Protein AF-A0A9D2NVP9-F1 (afdb_monomer_lite)

Sequence (31 aa):
SAIRFSTLEAICETLDCQPGDILEYRRDEKK

pLDDT: mean 88.69, std 10.01, range [60.31, 97.38]

InterPro domains:
  IPR001387 Cro/C1-type, helix-turn-helix domain [PF13443] (2-26)

Radius of gyration: 12.11 Å; chains: 1; bounding box: 23×11×34 Å

Organism: NCBI:txid2838669

Secondary structure (DSSP, 8-state):
----HHHHHHHHHHHT--TTTT---------

Foldseek 3Di:
DDDDPVVLVVVCVVVVHDSVVPDDDDDPPPD

Structure (mmCIF, N/CA/C/O backbone):
data_AF-A0A9D2NVP9-F1
#
_entry.id   AF-A0A9D2NVP9-F1
#
loop_
_atom_site.group_PDB
_atom_site.id
_atom_site.type_symbol
_atom_site.label_atom_id
_atom_site.label_alt_id
_atom_site.label_comp_id
_atom_site.label_asym_id
_atom_site.label_entity_id
_atom_site.label_seq_id
_atom_site.pdbx_PDB_ins_code
_atom_site.Cartn_x
_atom_site.Cartn_y
_atom_site.Cartn_z
_atom_site.occupancy
_atom_site.B_iso_or_equiv
_atom_site.auth_seq_id
_atom_site.auth_comp_id
_atom_site.auth_asym_id
_atom_site.auth_atom_id
_atom_site.pdbx_PDB_model_num
ATOM 1 N N . SER A 1 1 ? 7.259 -2.711 15.172 1.00 63.16 1 SER A N 1
ATOM 2 C CA . SER A 1 1 ? 7.677 -3.106 13.812 1.00 63.16 1 SER A CA 1
ATOM 3 C C . SER A 1 1 ? 7.161 -2.086 12.818 1.00 63.16 1 SER A C 1
ATOM 5 O O . SER A 1 1 ? 6.042 -1.631 13.004 1.00 63.16 1 SER A O 1
ATOM 7 N N . ALA A 1 2 ? 7.957 -1.700 11.820 1.00 78.50 2 ALA A N 1
ATOM 8 C CA . ALA A 1 2 ? 7.553 -0.788 10.746 1.00 78.50 2 ALA A CA 1
ATOM 9 C C . ALA A 1 2 ? 7.607 -1.531 9.402 1.00 78.50 2 ALA A C 1
ATOM 11 O O . ALA A 1 2 ? 8.494 -2.362 9.201 1.00 78.50 2 ALA A O 1
ATOM 12 N N . ILE A 1 3 ? 6.659 -1.251 8.508 1.00 86.62 3 ILE A N 1
ATOM 13 C CA . ILE A 1 3 ? 6.604 -1.822 7.155 1.00 86.62 3 ILE A CA 1
ATOM 14 C C . ILE A 1 3 ? 7.405 -0.916 6.209 1.00 86.62 3 ILE A C 1
ATOM 16 O O . ILE A 1 3 ? 7.402 0.305 6.368 1.00 86.62 3 ILE A O 1
ATOM 20 N N . ARG A 1 4 ? 8.114 -1.500 5.233 1.00 93.31 4 ARG A N 1
ATOM 21 C CA . ARG A 1 4 ? 8.808 -0.728 4.189 1.00 93.31 4 ARG A CA 1
ATOM 22 C C . ARG A 1 4 ? 7.796 -0.159 3.202 1.00 93.31 4 ARG A C 1
ATOM 24 O O . ARG A 1 4 ? 6.934 -0.895 2.729 1.00 93.31 4 ARG A O 1
ATOM 31 N N . PHE A 1 5 ? 7.962 1.108 2.829 1.00 91.31 5 PHE A N 1
ATOM 32 C CA . PHE A 1 5 ? 7.067 1.768 1.876 1.00 91.31 5 PHE A CA 1
ATOM 33 C C . PHE A 1 5 ? 6.991 1.027 0.532 1.00 91.31 5 PHE A C 1
ATOM 35 O O . PHE A 1 5 ? 5.899 0.766 0.047 1.00 91.31 5 PHE A O 1
ATOM 42 N N . SER A 1 6 ? 8.126 0.550 0.014 1.00 94.19 6 SER A N 1
ATOM 43 C CA . SER A 1 6 ? 8.175 -0.217 -1.239 1.00 94.19 6 SER A CA 1
ATOM 44 C C . SER A 1 6 ? 7.389 -1.531 -1.201 1.00 94.19 6 SER A C 1
ATOM 46 O O . SER A 1 6 ? 6.886 -1.990 -2.219 1.00 94.19 6 SER A O 1
ATOM 48 N N . THR A 1 7 ? 7.267 -2.156 -0.028 1.00 94.94 7 THR A N 1
ATOM 49 C CA . THR A 1 7 ? 6.426 -3.347 0.137 1.00 94.94 7 THR A CA 1
ATOM 50 C C . THR A 1 7 ? 4.947 -2.978 0.095 1.00 94.94 7 THR A C 1
ATOM 52 O O . THR A 1 7 ? 4.154 -3.719 -0.474 1.00 94.94 7 THR A O 1
ATOM 55 N N . LEU A 1 8 ? 4.583 -1.834 0.677 1.00 94.50 8 LEU A N 1
ATOM 56 C CA . LEU A 1 8 ? 3.217 -1.322 0.660 1.00 94.50 8 LEU A CA 1
ATOM 57 C C . LEU A 1 8 ? 2.786 -0.932 -0.764 1.00 94.50 8 LEU A C 1
ATOM 59 O O . LEU A 1 8 ? 1.685 -1.277 -1.176 1.00 94.50 8 LEU A O 1
ATOM 63 N N . GLU A 1 9 ? 3.676 -0.307 -1.541 1.00 95.12 9 GLU A N 1
ATOM 64 C CA . GLU A 1 9 ? 3.426 0.041 -2.950 1.00 95.12 9 GLU A CA 1
ATOM 65 C C . GLU A 1 9 ? 3.164 -1.184 -3.832 1.00 95.12 9 GLU A C 1
ATOM 67 O O . GLU A 1 9 ? 2.207 -1.184 -4.599 1.00 95.12 9 GLU A O 1
ATOM 72 N N . ALA A 1 10 ? 3.953 -2.254 -3.685 1.00 96.56 10 ALA A N 1
ATOM 73 C CA . ALA A 1 10 ? 3.762 -3.478 -4.470 1.00 96.56 10 ALA A CA 1
ATOM 74 C C . ALA A 1 10 ? 2.395 -4.147 -4.212 1.00 96.56 10 ALA A C 1
ATOM 76 O O . ALA A 1 10 ? 1.797 -4.744 -5.108 1.00 96.56 10 ALA A O 1
ATOM 77 N N . ILE A 1 11 ? 1.882 -4.038 -2.982 1.00 95.50 11 ILE A N 1
ATOM 78 C CA . ILE A 1 11 ? 0.535 -4.509 -2.632 1.00 95.50 11 ILE A CA 1
ATOM 79 C C . ILE A 1 11 ? -0.516 -3.648 -3.342 1.00 95.50 11 ILE A C 1
ATOM 81 O O . ILE A 1 11 ? -1.430 -4.184 -3.967 1.00 95.50 11 ILE A O 1
ATOM 85 N N . CYS A 1 12 ? -0.361 -2.327 -3.276 1.00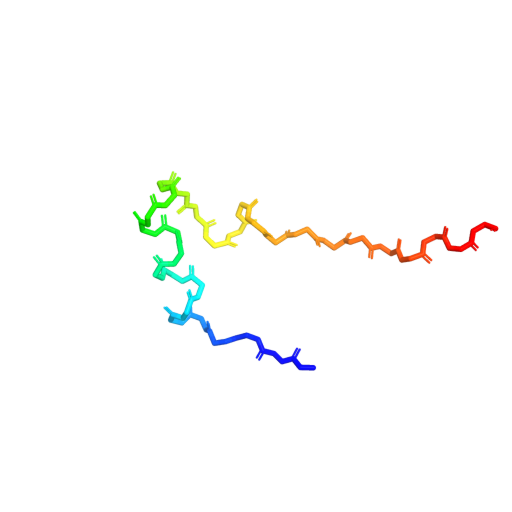 95.94 12 CYS A N 1
ATOM 86 C CA . CYS A 1 12 ? -1.257 -1.361 -3.902 1.00 95.94 12 CYS A CA 1
ATOM 87 C C . CYS A 1 12 ? -1.337 -1.501 -5.428 1.00 95.94 12 CYS A C 1
ATOM 89 O O . CYS A 1 12 ? -2.429 -1.414 -5.981 1.00 95.94 12 CYS A O 1
ATOM 91 N N . GLU A 1 13 ? -0.221 -1.809 -6.095 1.00 97.06 13 GLU A N 1
ATOM 92 C CA . GLU A 1 13 ? -0.180 -2.089 -7.539 1.00 97.06 13 GLU A CA 1
ATOM 93 C C . GLU A 1 13 ? -1.059 -3.290 -7.923 1.00 97.06 13 GLU A C 1
ATOM 95 O O . GLU A 1 13 ? -1.723 -3.281 -8.955 1.00 97.06 13 GLU A O 1
ATOM 100 N N . THR A 1 14 ? -1.105 -4.318 -7.071 1.00 97.38 14 THR A N 1
ATOM 101 C CA . THR A 1 14 ? -1.904 -5.528 -7.323 1.00 97.38 14 THR A CA 1
ATOM 102 C C . THR A 1 14 ? -3.388 -5.319 -7.017 1.00 97.38 14 THR A C 1
ATOM 104 O O . THR A 1 14 ? -4.245 -5.948 -7.635 1.00 97.38 14 THR A O 1
ATOM 107 N N . LEU A 1 15 ? -3.694 -4.475 -6.031 1.00 96.81 15 LEU A N 1
ATOM 108 C CA . LEU A 1 15 ? -5.051 -4.257 -5.528 1.00 96.81 15 LEU A CA 1
ATOM 109 C C . LEU A 1 15 ? -5.750 -3.036 -6.141 1.00 96.81 15 LEU A C 1
ATOM 111 O O . LEU A 1 15 ? -6.894 -2.777 -5.777 1.00 96.81 15 LEU A O 1
ATOM 115 N N . ASP A 1 16 ? -5.080 -2.315 -7.043 1.00 96.81 16 ASP A N 1
ATOM 116 C CA . ASP A 1 16 ? -5.558 -1.062 -7.643 1.00 96.81 16 ASP A CA 1
ATOM 117 C C . ASP A 1 16 ? -6.015 -0.047 -6.577 1.00 96.81 16 ASP A C 1
ATOM 119 O O . ASP A 1 16 ? -7.124 0.487 -6.603 1.00 96.81 16 ASP A O 1
ATOM 123 N N . CYS A 1 17 ? -5.162 0.173 -5.572 1.00 96.00 17 CYS A N 1
ATOM 124 C CA . CYS A 1 17 ? -5.432 1.089 -4.463 1.00 96.00 17 CYS A CA 1
ATOM 125 C C . CYS A 1 17 ? -4.226 1.977 -4.138 1.00 96.00 17 CYS A C 1
ATOM 127 O O . CYS A 1 17 ? -3.149 1.842 -4.717 1.00 96.00 17 CYS A O 1
ATOM 129 N N . GLN A 1 18 ? -4.393 2.905 -3.199 1.00 93.88 18 GLN A N 1
ATOM 130 C CA . GLN A 1 18 ? -3.324 3.743 -2.668 1.00 93.88 18 GLN A CA 1
ATOM 131 C C . GLN A 1 18 ? -2.829 3.223 -1.308 1.00 93.88 18 GLN A C 1
ATOM 133 O O . GLN A 1 18 ? -3.598 2.626 -0.554 1.00 93.88 18 GLN A O 1
ATOM 138 N N . PRO A 1 19 ? -1.569 3.505 -0.916 1.00 93.25 19 PRO A N 1
ATOM 139 C CA . PRO A 1 19 ? -1.022 3.072 0.374 1.00 93.25 19 PRO A CA 1
ATOM 140 C C . PRO A 1 19 ? -1.859 3.496 1.585 1.00 93.25 19 PRO A C 1
ATOM 142 O O . PRO A 1 19 ? -1.891 2.795 2.592 1.00 93.25 19 PRO A O 1
ATOM 145 N N . GLY A 1 20 ? -2.538 4.642 1.488 1.00 91.69 20 GLY A N 1
ATOM 146 C CA . GLY A 1 20 ? -3.439 5.134 2.527 1.00 91.69 20 GLY A CA 1
ATOM 147 C C . GLY A 1 20 ? -4.712 4.303 2.685 1.00 91.69 20 GLY A C 1
ATOM 148 O O . GLY A 1 20 ? -5.216 4.206 3.799 1.00 91.69 20 GLY A O 1
ATOM 149 N N . ASP A 1 21 ? -5.191 3.656 1.619 1.00 93.69 21 ASP A N 1
ATOM 150 C CA . ASP A 1 21 ? -6.473 2.937 1.611 1.00 93.69 21 ASP A CA 1
ATOM 151 C C . ASP A 1 21 ? -6.458 1.688 2.503 1.00 93.69 21 ASP A C 1
ATOM 153 O O . ASP A 1 21 ? -7.496 1.254 2.995 1.00 93.69 21 ASP A O 1
ATOM 157 N N . ILE A 1 22 ? -5.277 1.112 2.740 1.00 91.12 22 ILE A N 1
ATOM 158 C CA . ILE A 1 22 ? -5.092 -0.104 3.549 1.00 91.12 22 ILE A CA 1
ATOM 159 C C . ILE A 1 22 ? -4.614 0.179 4.978 1.00 91.12 22 ILE A C 1
ATOM 161 O O . ILE A 1 22 ? -4.506 -0.741 5.792 1.00 91.12 22 ILE A O 1
ATOM 165 N N . LEU A 1 23 ? -4.313 1.438 5.305 1.00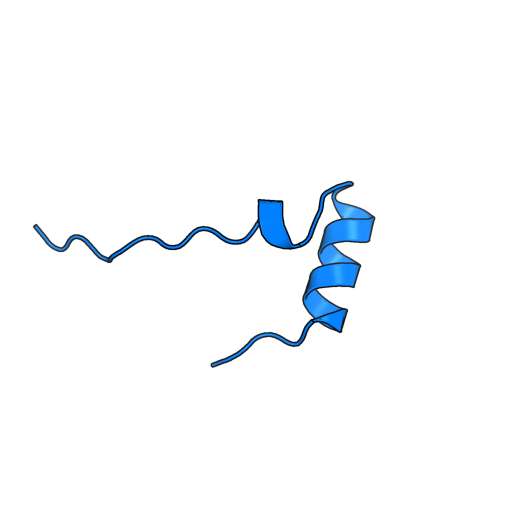 90.81 23 LEU A N 1
ATOM 166 C CA . LEU A 1 23 ? -3.846 1.833 6.629 1.00 90.81 23 LEU A CA 1
ATOM 167 C C . LEU A 1 23 ? -5.033 2.237 7.507 1.00 90.81 23 LEU A C 1
ATOM 169 O O . LEU A 1 23 ? -5.478 3.380 7.500 1.00 90.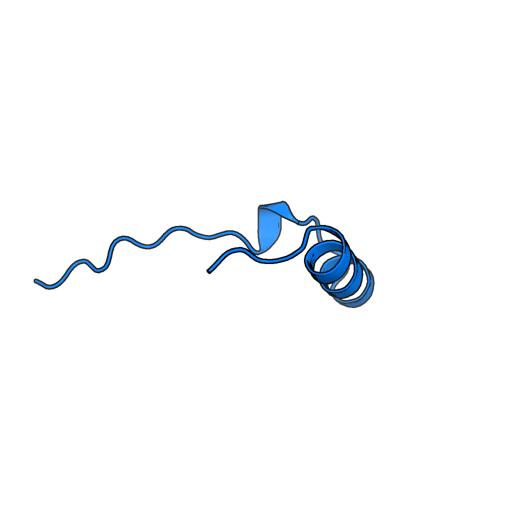81 23 LEU A O 1
ATOM 173 N N . GLU A 1 24 ? -5.500 1.302 8.330 1.00 89.12 24 GLU A N 1
ATOM 174 C CA . GLU A 1 24 ? -6.500 1.565 9.364 1.00 89.12 24 GLU A CA 1
ATOM 175 C C . GLU A 1 24 ? -5.873 1.423 10.757 1.00 89.12 24 GLU A C 1
ATOM 177 O O . GLU A 1 24 ? -5.325 0.380 11.118 1.00 89.12 24 GLU A O 1
ATOM 182 N N . TYR A 1 25 ? -5.966 2.473 11.574 1.00 86.62 25 TYR A N 1
ATOM 183 C CA . TYR A 1 25 ? -5.599 2.394 12.985 1.00 86.62 25 TYR A CA 1
ATOM 184 C C . TYR A 1 25 ? -6.829 2.046 13.822 1.00 86.62 25 TYR A C 1
ATOM 186 O O . TYR A 1 25 ? -7.687 2.896 14.064 1.00 86.62 25 TYR A O 1
ATOM 194 N N . ARG A 1 26 ? -6.891 0.809 14.320 1.00 86.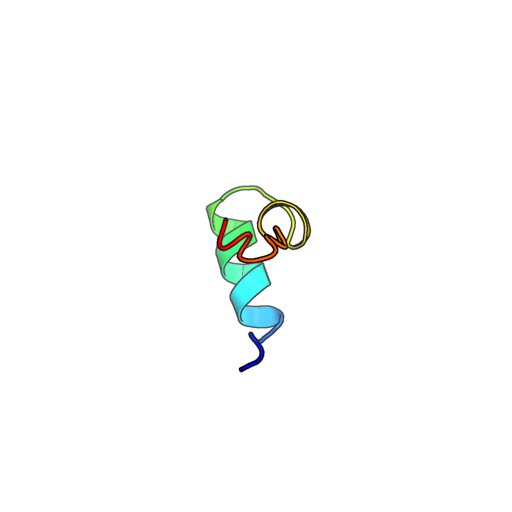00 26 ARG A N 1
ATOM 195 C CA . ARG A 1 26 ? -7.828 0.438 15.385 1.00 86.00 26 ARG A CA 1
ATOM 196 C C . ARG A 1 26 ? -7.113 0.506 16.724 1.00 86.00 26 ARG A C 1
ATOM 198 O O . ARG A 1 26 ? -6.114 -0.179 16.937 1.00 86.00 26 ARG A O 1
ATOM 205 N N . ARG A 1 27 ? -7.639 1.318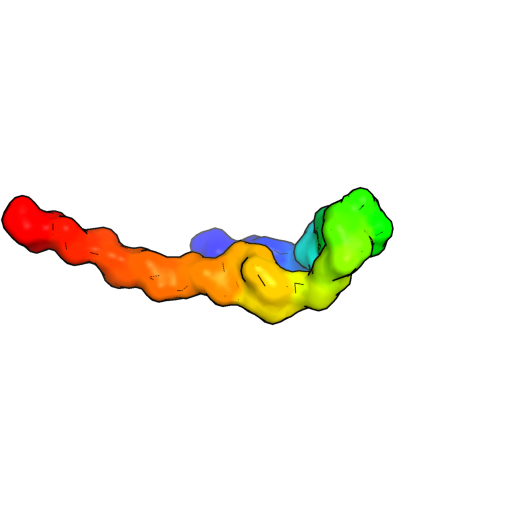 17.643 1.00 87.88 27 ARG A N 1
ATOM 206 C CA . ARG A 1 27 ? -7.311 1.147 19.060 1.00 87.88 27 ARG A CA 1
ATOM 207 C C . ARG A 1 2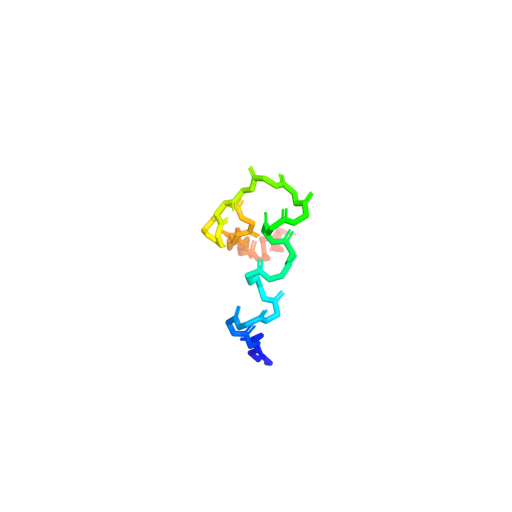7 ? -7.911 -0.180 19.493 1.00 87.88 27 ARG A C 1
ATOM 209 O O . ARG A 1 27 ? -9.074 -0.438 19.203 1.00 87.88 27 ARG A O 1
ATOM 216 N N . ASP A 1 28 ? -7.117 -1.006 20.160 1.00 80.06 28 ASP A N 1
ATOM 217 C CA . ASP A 1 28 ? -7.610 -2.205 20.830 1.00 80.06 28 ASP A CA 1
ATOM 218 C C . ASP A 1 28 ? -8.529 -1.726 21.966 1.00 80.06 28 ASP A C 1
ATOM 220 O O . ASP A 1 28 ? -8.084 -1.433 23.077 1.00 80.06 28 ASP A O 1
ATOM 224 N N . GLU A 1 29 ? -9.810 -1.516 21.663 1.00 74.94 29 GLU A N 1
ATOM 225 C CA . GLU A 1 29 ? -10.837 -1.258 22.665 1.00 74.94 29 GLU A CA 1
ATOM 226 C C . GLU A 1 29 ? -11.114 -2.578 23.382 1.00 74.94 29 GLU A C 1
ATOM 228 O O . GLU A 1 29 ? -12.104 -3.264 23.131 1.00 74.94 29 GLU A O 1
ATOM 233 N N . LYS A 1 30 ? -10.204 -2.956 24.285 1.00 66.19 30 LYS A N 1
ATOM 234 C CA . LYS A 1 30 ? -10.529 -3.918 25.333 1.00 66.19 30 LYS A CA 1
ATOM 235 C C . LYS A 1 30 ? -11.552 -3.259 26.248 1.00 66.19 30 LYS A C 1
ATOM 237 O O . LYS A 1 30 ? -11.189 -2.502 27.147 1.00 66.19 30 LYS A O 1
ATOM 242 N N . LYS A 1 31 ? -12.825 -3.491 25.943 1.00 60.31 31 LYS A N 1
ATOM 243 C CA . LYS A 1 31 ? -13.928 -3.295 26.877 1.00 60.31 31 LYS A CA 1
ATOM 244 C C . LYS A 1 31 ? -13.918 -4.400 27.928 1.00 60.31 31 LYS A C 1
ATOM 246 O O . LYS A 1 31 ? -13.644 -5.560 27.548 1.00 60.31 31 LYS A O 1
#